Protein AF-A0A930G093-F1 (afdb_monomer)

pLDDT: mean 71.07, std 11.12, range [50.81, 86.88]

Mean predicted aligned error: 11.54 Å

Structure (mmCIF, N/CA/C/O backbone):
data_AF-A0A930G093-F1
#
_entry.id   AF-A0A930G093-F1
#
loop_
_atom_site.group_PDB
_atom_site.id
_atom_site.type_symbol
_atom_site.label_atom_id
_atom_site.label_alt_id
_atom_site.label_comp_id
_atom_site.label_asym_id
_atom_site.label_entity_id
_atom_site.label_seq_id
_atom_site.pdbx_PDB_ins_code
_atom_site.Cartn_x
_atom_site.Cartn_y
_atom_site.Cartn_z
_atom_site.occupancy
_atom_site.B_iso_or_equiv
_atom_site.auth_seq_id
_atom_site.auth_comp_id
_atom_site.auth_asym_id
_atom_site.auth_atom_id
_atom_site.pdbx_PDB_model_num
ATOM 1 N N . GLY A 1 1 ? -12.546 11.009 20.241 1.00 63.41 1 GLY A N 1
ATOM 2 C CA . GLY A 1 1 ? -11.153 11.482 20.346 1.00 63.41 1 GLY A CA 1
ATOM 3 C C . GLY A 1 1 ? -10.188 10.432 19.838 1.00 63.41 1 GLY A C 1
ATOM 4 O O . GLY A 1 1 ? -9.848 10.467 18.667 1.00 63.41 1 GLY A O 1
ATOM 5 N N . MET A 1 2 ? -9.828 9.462 20.686 1.00 77.56 2 MET A N 1
ATOM 6 C CA . MET A 1 2 ? -8.779 8.466 20.400 1.00 77.56 2 MET A CA 1
ATOM 7 C C . MET A 1 2 ? -9.031 7.590 19.159 1.00 77.56 2 MET A C 1
ATOM 9 O O . MET A 1 2 ? -8.101 7.290 18.422 1.00 77.56 2 MET A O 1
ATOM 13 N N . SER A 1 3 ? -10.282 7.200 18.886 1.00 74.25 3 SER A N 1
ATOM 14 C CA . SER A 1 3 ? -10.604 6.393 17.695 1.00 74.25 3 SER A CA 1
ATOM 15 C C . SER A 1 3 ? -10.299 7.147 16.395 1.00 74.25 3 SER A C 1
ATOM 17 O O . SER A 1 3 ? -9.597 6.628 15.537 1.00 74.25 3 SER A O 1
ATOM 19 N N . THR A 1 4 ? -10.733 8.405 16.285 1.00 79.50 4 THR A N 1
ATOM 20 C CA . THR A 1 4 ? -10.507 9.233 15.093 1.00 79.50 4 THR A CA 1
ATOM 21 C C . THR A 1 4 ? -9.023 9.522 14.859 1.00 79.50 4 THR A C 1
ATOM 23 O O . THR A 1 4 ? -8.578 9.522 13.714 1.00 79.50 4 THR A O 1
ATOM 26 N N . SER A 1 5 ? -8.236 9.728 15.922 1.00 80.25 5 SER A N 1
ATOM 27 C CA . SER A 1 5 ? -6.788 9.936 15.792 1.00 80.25 5 SER A CA 1
ATOM 28 C C . SER A 1 5 ? -6.061 8.679 15.314 1.00 80.25 5 SER A C 1
ATOM 30 O O . SER A 1 5 ? -5.183 8.787 14.462 1.00 80.25 5 SER A O 1
ATOM 32 N N . VAL A 1 6 ? -6.453 7.494 15.797 1.00 83.88 6 VAL A N 1
ATOM 33 C CA . VAL A 1 6 ? -5.886 6.216 15.332 1.00 83.88 6 VAL A CA 1
ATOM 34 C C . VAL A 1 6 ? -6.216 5.985 13.856 1.00 83.88 6 VAL A C 1
ATOM 36 O O . VAL A 1 6 ? -5.322 5.641 13.084 1.00 83.88 6 VAL A O 1
ATOM 39 N N . THR A 1 7 ? -7.457 6.253 13.435 1.00 83.19 7 THR A N 1
ATOM 40 C CA . THR A 1 7 ? -7.843 6.157 12.019 1.00 83.19 7 THR A CA 1
ATOM 41 C C . THR A 1 7 ? -7.013 7.098 11.144 1.00 83.19 7 THR A C 1
ATOM 43 O O . THR A 1 7 ? -6.505 6.680 10.107 1.00 83.19 7 THR A O 1
ATOM 46 N N . ASN A 1 8 ? -6.811 8.344 11.586 1.00 86.62 8 ASN A N 1
ATOM 47 C CA . ASN A 1 8 ? -6.033 9.331 10.838 1.00 86.62 8 ASN A CA 1
ATOM 48 C C . ASN A 1 8 ? -4.553 8.925 10.700 1.00 86.62 8 ASN A C 1
ATOM 50 O O . ASN A 1 8 ? -3.975 8.998 9.614 1.00 86.62 8 ASN A O 1
ATOM 54 N N . MET A 1 9 ? -3.940 8.435 11.783 1.00 86.62 9 MET A N 1
ATOM 55 C CA . MET A 1 9 ? -2.570 7.909 11.744 1.00 86.62 9 MET A CA 1
ATOM 56 C C . MET A 1 9 ? -2.444 6.724 10.781 1.00 86.62 9 MET A C 1
ATOM 58 O O . MET A 1 9 ? -1.468 6.648 10.036 1.00 86.62 9 MET A O 1
ATOM 62 N N . GLY A 1 10 ? -3.446 5.841 10.751 1.00 83.81 10 GLY A N 1
ATOM 63 C CA . GLY A 1 10 ? -3.500 4.716 9.819 1.00 83.81 10 GLY A CA 1
ATOM 64 C C . GLY A 1 10 ? -3.466 5.157 8.355 1.00 83.81 10 GLY A C 1
ATOM 65 O O . GLY A 1 10 ? -2.674 4.621 7.580 1.00 83.81 10 GLY A O 1
ATOM 66 N N . SER A 1 11 ? -4.250 6.173 7.976 1.00 80.69 11 SER A N 1
ATOM 67 C CA . SER A 1 11 ? -4.243 6.702 6.603 1.00 80.69 11 SER A CA 1
ATOM 68 C C . SER A 1 11 ? -2.904 7.328 6.204 1.00 80.69 11 SER A C 1
ATOM 70 O O . SER A 1 11 ? -2.441 7.109 5.085 1.00 80.69 11 SER A O 1
ATOM 72 N N . PHE A 1 12 ? -2.245 8.053 7.113 1.00 86.75 12 PHE A N 1
ATOM 73 C CA . PHE A 1 12 ? -0.923 8.624 6.837 1.00 86.75 12 PHE A CA 1
ATOM 74 C C . PHE A 1 12 ? 0.157 7.554 6.714 1.00 86.75 12 PHE A C 1
ATOM 76 O O . PHE A 1 12 ? 0.982 7.623 5.806 1.00 86.75 12 PHE A O 1
ATOM 83 N N . LEU A 1 13 ? 0.135 6.543 7.584 1.00 86.88 13 LEU A N 1
ATOM 84 C CA . LEU A 1 13 ? 1.065 5.422 7.506 1.00 86.88 13 LEU A CA 1
ATOM 85 C C . LEU A 1 13 ? 0.875 4.637 6.202 1.00 86.88 13 LEU A C 1
ATOM 87 O O . LEU A 1 13 ? 1.854 4.314 5.533 1.00 86.88 13 LEU A O 1
ATOM 91 N N . ALA A 1 14 ? -0.374 4.384 5.803 1.00 82.94 14 ALA A N 1
ATOM 92 C CA . ALA A 1 14 ? -0.682 3.722 4.541 1.00 82.94 14 ALA A CA 1
ATOM 93 C C . ALA A 1 14 ? -0.158 4.520 3.336 1.00 82.94 14 ALA A C 1
ATOM 95 O O . ALA A 1 14 ? 0.473 3.941 2.455 1.00 82.94 14 ALA A O 1
ATOM 96 N N . ALA A 1 15 ? -0.344 5.845 3.316 1.00 82.50 15 ALA A N 1
ATOM 97 C CA . ALA A 1 15 ? 0.201 6.707 2.267 1.00 82.50 15 ALA A CA 1
ATOM 98 C C . ALA A 1 15 ? 1.742 6.720 2.259 1.00 82.50 15 ALA A C 1
ATOM 100 O O . ALA A 1 15 ? 2.358 6.645 1.195 1.00 82.50 15 ALA A O 1
ATOM 101 N N . ALA A 1 16 ? 2.367 6.749 3.439 1.00 85.56 16 ALA A N 1
ATOM 102 C CA . ALA A 1 16 ? 3.819 6.725 3.581 1.00 85.56 16 ALA A CA 1
ATOM 103 C C . ALA A 1 16 ? 4.437 5.401 3.109 1.00 85.56 16 ALA A C 1
ATOM 105 O O . ALA A 1 16 ? 5.535 5.414 2.564 1.00 85.56 16 ALA A O 1
ATOM 106 N N . ILE A 1 17 ? 3.741 4.272 3.284 1.00 83.38 17 ILE A N 1
ATOM 107 C CA . ILE A 1 17 ? 4.167 2.957 2.775 1.00 83.38 17 ILE A CA 1
ATOM 108 C C . ILE A 1 17 ? 3.830 2.808 1.284 1.00 83.38 17 ILE A C 1
ATOM 110 O O . ILE A 1 17 ? 4.573 2.167 0.542 1.00 83.38 17 ILE A O 1
ATOM 114 N N . PHE A 1 18 ? 2.749 3.431 0.811 1.00 80.38 18 PHE A N 1
ATOM 115 C CA . PHE A 1 18 ? 2.349 3.381 -0.594 1.00 80.38 18 PHE A CA 1
ATOM 116 C C . PHE A 1 18 ? 3.440 3.917 -1.521 1.00 80.38 18 PHE A C 1
ATOM 118 O O . PHE A 1 18 ? 3.795 3.259 -2.498 1.00 80.38 18 PHE A O 1
ATOM 125 N N . GLN A 1 19 ? 4.005 5.080 -1.194 1.00 78.88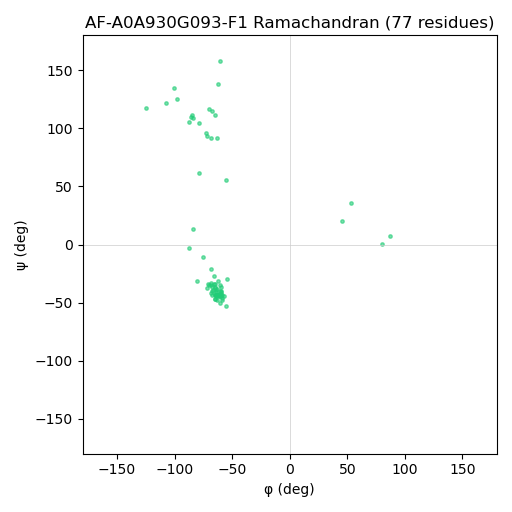 19 GLN A N 1
ATOM 126 C CA . GLN A 1 19 ? 5.037 5.715 -2.016 1.00 78.88 19 GLN A CA 1
ATOM 127 C C . GLN A 1 19 ? 6.264 4.814 -2.293 1.00 78.88 19 GLN A C 1
ATOM 129 O O . GLN A 1 19 ? 6.586 4.623 -3.468 1.00 78.88 19 GLN A O 1
ATOM 134 N N . PRO A 1 20 ? 6.943 4.219 -1.290 1.00 81.06 20 PRO A N 1
ATOM 135 C CA . PRO A 1 20 ? 8.091 3.347 -1.524 1.00 81.06 20 PRO A CA 1
ATOM 136 C C . PRO A 1 20 ? 7.710 2.026 -2.199 1.00 81.06 20 PRO A C 1
ATOM 138 O O . PRO A 1 20 ? 8.472 1.547 -3.033 1.00 81.06 20 PRO A O 1
ATOM 141 N N . VAL A 1 21 ? 6.539 1.449 -1.903 1.00 79.19 21 VAL A N 1
ATOM 142 C CA . VAL A 1 21 ? 6.099 0.190 -2.535 1.00 79.19 21 VAL A CA 1
ATOM 143 C C . VAL A 1 21 ? 5.823 0.389 -4.025 1.00 79.19 21 VAL A C 1
ATOM 145 O O . VAL A 1 21 ? 6.265 -0.418 -4.843 1.00 79.19 21 VAL A O 1
ATOM 148 N N . VAL A 1 22 ? 5.149 1.480 -4.401 1.00 75.19 22 VAL A N 1
ATOM 149 C CA . VAL A 1 22 ? 4.942 1.828 -5.816 1.00 75.19 22 VAL A CA 1
ATOM 150 C C . VAL A 1 22 ? 6.280 2.083 -6.503 1.00 75.19 22 VAL A C 1
ATOM 152 O O . VAL A 1 22 ? 6.510 1.552 -7.588 1.00 75.19 22 VAL A O 1
ATOM 155 N N . GLY A 1 23 ? 7.183 2.828 -5.856 1.00 72.81 23 GLY A N 1
ATOM 156 C CA . GLY A 1 23 ? 8.530 3.067 -6.374 1.00 72.81 23 GLY A CA 1
ATOM 157 C C . GLY A 1 23 ? 9.305 1.771 -6.622 1.00 72.81 23 GLY A C 1
ATOM 158 O O . GLY A 1 23 ? 9.887 1.604 -7.690 1.00 72.81 23 GLY A O 1
ATOM 159 N N . TRP A 1 24 ? 9.246 0.821 -5.686 1.00 74.12 24 TRP A N 1
ATOM 160 C CA . TRP A 1 24 ? 9.929 -0.468 -5.802 1.00 74.12 24 TRP A CA 1
ATOM 161 C C . TRP A 1 24 ? 9.357 -1.348 -6.919 1.00 74.12 24 TRP A C 1
ATOM 163 O O . TRP A 1 24 ? 10.113 -1.965 -7.665 1.00 74.12 24 TRP A O 1
ATOM 173 N N . VAL A 1 25 ? 8.033 -1.369 -7.102 1.00 68.88 25 VAL A N 1
ATOM 174 C CA . VAL A 1 25 ? 7.409 -2.130 -8.198 1.00 68.88 25 VAL A CA 1
ATOM 175 C C . VAL A 1 25 ? 7.681 -1.501 -9.562 1.00 68.88 25 VAL A C 1
ATOM 177 O O . VAL A 1 25 ? 7.876 -2.223 -10.541 1.00 68.88 25 VAL A O 1
ATOM 180 N N . MET A 1 26 ? 7.758 -0.173 -9.639 1.00 67.25 26 MET A N 1
ATOM 181 C C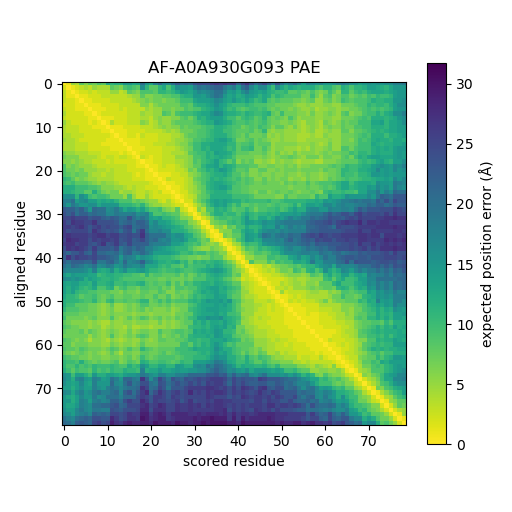A . MET A 1 26 ? 8.213 0.497 -10.857 1.00 67.25 26 MET A CA 1
ATOM 182 C C . MET A 1 26 ? 9.685 0.182 -11.162 1.00 67.25 26 MET A C 1
ATOM 184 O O . MET A 1 26 ? 10.023 -0.000 -12.329 1.00 67.25 26 MET A O 1
ATOM 188 N N . ASP A 1 27 ? 10.539 0.061 -10.141 1.00 68.31 27 ASP A N 1
ATOM 189 C CA . ASP A 1 27 ? 11.951 -0.327 -10.291 1.00 68.31 27 ASP A CA 1
ATOM 190 C C . ASP A 1 27 ? 12.107 -1.807 -10.703 1.00 68.31 27 ASP A C 1
ATOM 192 O O . ASP A 1 27 ? 12.948 -2.129 -11.532 1.00 68.31 27 ASP A O 1
ATOM 196 N N . LEU A 1 28 ? 11.239 -2.708 -10.226 1.00 63.62 28 LEU A N 1
ATOM 197 C CA . LEU A 1 28 ? 11.177 -4.114 -10.670 1.00 63.62 28 LEU A CA 1
ATOM 198 C C . LEU A 1 28 ? 10.680 -4.264 -12.118 1.00 63.62 28 LEU A C 1
ATOM 200 O O . LEU A 1 28 ? 11.090 -5.180 -12.831 1.00 63.62 28 LEU A O 1
ATOM 204 N N . GLY A 1 29 ? 9.782 -3.378 -12.556 1.00 61.03 29 GLY A N 1
ATOM 205 C CA . GLY A 1 29 ? 9.306 -3.314 -13.941 1.00 61.03 29 GLY A CA 1
ATOM 206 C C . GLY A 1 29 ? 10.316 -2.688 -14.906 1.00 61.03 29 GLY A C 1
ATOM 207 O O . GLY A 1 29 ? 10.132 -2.764 -16.124 1.00 61.03 29 GLY A O 1
ATOM 208 N N . TRP A 1 30 ? 11.381 -2.078 -14.386 1.00 57.66 30 TRP A N 1
ATOM 209 C CA . TRP A 1 30 ? 12.419 -1.45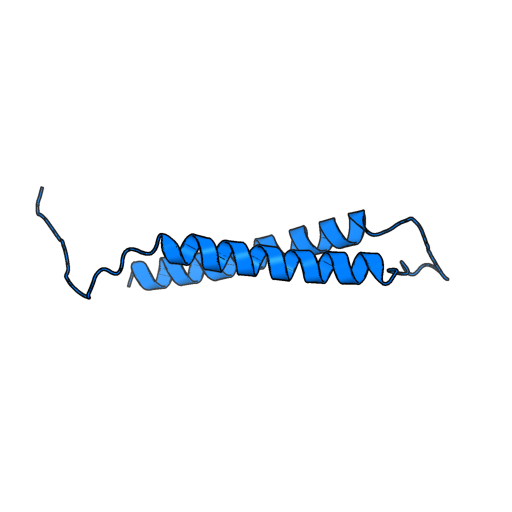2 -15.183 1.00 57.66 30 TRP A CA 1
ATOM 210 C C . TRP A 1 30 ? 13.374 -2.517 -15.738 1.00 57.66 30 TRP A C 1
ATOM 212 O O . TRP A 1 30 ? 14.227 -3.062 -15.045 1.00 57.66 30 TRP A O 1
ATOM 222 N N . LYS A 1 31 ? 13.234 -2.817 -17.032 1.00 57.31 31 LYS A N 1
ATOM 223 C CA . LYS A 1 31 ? 14.046 -3.814 -17.753 1.00 57.31 31 LYS A CA 1
ATOM 224 C C . LYS A 1 31 ? 15.393 -3.287 -18.272 1.00 57.31 31 LYS A C 1
ATOM 226 O O . LYS A 1 31 ? 16.029 -3.948 -19.085 1.00 57.31 31 LYS A O 1
ATOM 231 N N . GLY A 1 32 ? 15.836 -2.118 -17.809 1.00 56.34 32 GLY A N 1
ATOM 232 C CA . GLY A 1 32 ? 17.108 -1.520 -18.226 1.00 56.34 32 GLY A CA 1
ATOM 233 C C . GLY A 1 32 ? 17.044 -0.662 -1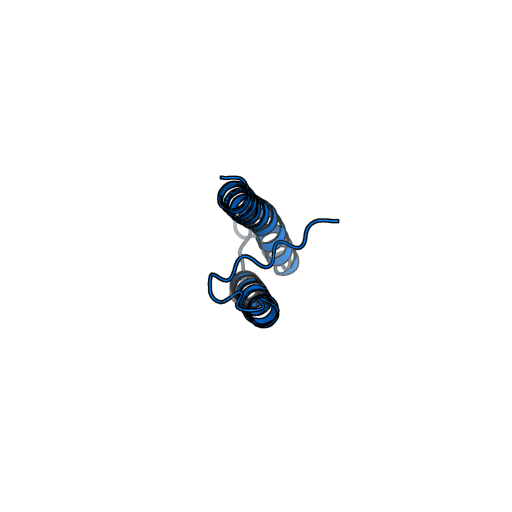9.494 1.00 56.34 32 GLY A C 1
ATOM 234 O O . GLY A 1 32 ? 18.087 -0.192 -19.941 1.00 56.34 32 GLY A O 1
ATOM 235 N N . ASP A 1 33 ? 15.854 -0.391 -20.042 1.00 50.81 33 ASP A N 1
ATOM 236 C CA . ASP A 1 33 ? 15.705 0.582 -21.127 1.00 50.81 33 ASP A CA 1
ATOM 237 C C . ASP A 1 33 ? 15.939 2.008 -20.602 1.00 50.81 33 ASP A C 1
ATOM 239 O O . ASP A 1 33 ? 15.228 2.528 -19.730 1.00 50.81 33 ASP A O 1
ATOM 243 N N . MET A 1 34 ? 16.990 2.637 -21.126 1.00 53.97 34 MET A N 1
ATOM 244 C CA . MET A 1 34 ? 17.345 4.030 -20.882 1.00 53.97 34 MET A CA 1
ATOM 245 C C . MET A 1 34 ? 17.459 4.746 -22.223 1.00 53.97 34 MET A C 1
ATOM 247 O O . MET A 1 34 ? 18.336 4.435 -23.026 1.00 53.97 34 MET A O 1
ATOM 251 N N . VAL A 1 35 ? 16.604 5.743 -22.448 1.00 52.38 35 VAL A N 1
ATOM 252 C CA . VAL A 1 35 ? 16.728 6.653 -23.592 1.00 52.38 35 VAL A CA 1
ATOM 253 C C . VAL A 1 35 ? 17.204 7.994 -23.056 1.00 52.38 35 VAL A C 1
ATOM 255 O O . VAL A 1 35 ? 16.563 8.590 -22.194 1.00 52.38 35 VAL A O 1
ATOM 258 N N . ALA A 1 36 ? 18.354 8.458 -23.552 1.00 54.53 36 ALA A N 1
ATOM 259 C CA . ALA A 1 36 ? 18.915 9.777 -23.247 1.00 54.53 36 ALA A CA 1
ATOM 260 C C . ALA A 1 36 ? 19.055 10.095 -21.737 1.00 54.53 36 ALA A C 1
ATOM 262 O O . ALA A 1 36 ? 18.851 11.228 -21.313 1.00 54.53 36 ALA A O 1
ATOM 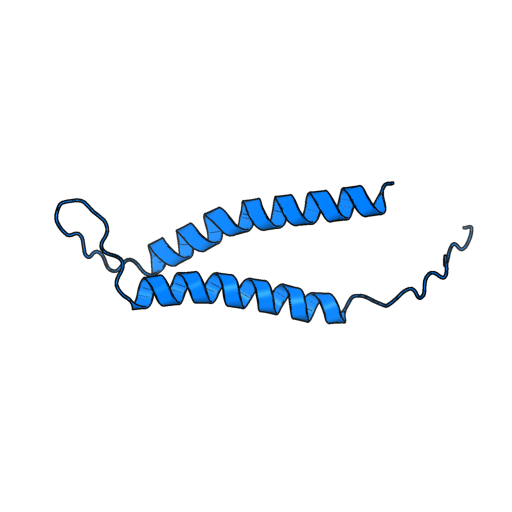263 N N . GLY A 1 37 ? 19.391 9.095 -20.910 1.00 56.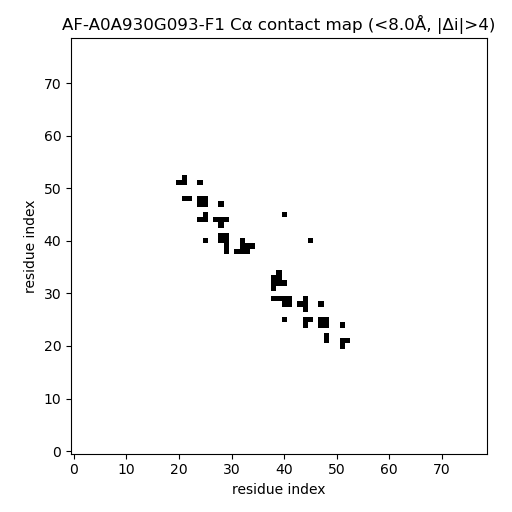72 37 GLY A N 1
ATOM 264 C CA . GLY A 1 37 ? 19.581 9.272 -19.462 1.00 56.72 37 GLY A CA 1
ATOM 265 C C . GLY A 1 37 ? 18.289 9.318 -18.636 1.00 56.72 37 GLY A C 1
ATOM 266 O O . GLY A 1 37 ? 18.363 9.422 -17.413 1.00 56.72 37 GLY A O 1
ATOM 267 N N . ALA A 1 38 ? 17.118 9.189 -19.268 1.00 54.22 38 ALA A N 1
ATOM 268 C CA . ALA A 1 38 ? 15.838 9.015 -18.591 1.00 54.22 38 ALA A CA 1
ATOM 269 C C . ALA A 1 38 ? 15.426 7.533 -18.608 1.00 54.22 38 ALA A C 1
ATOM 271 O O . ALA A 1 38 ? 15.513 6.857 -19.638 1.00 54.22 38 ALA A O 1
ATOM 272 N N . ARG A 1 39 ? 14.972 7.018 -17.457 1.00 56.50 39 ARG A N 1
ATOM 273 C CA . ARG A 1 39 ? 14.414 5.662 -17.348 1.00 56.50 39 ARG A CA 1
ATOM 274 C C . ARG A 1 39 ? 13.129 5.608 -18.174 1.00 56.50 39 ARG A C 1
ATOM 276 O O . ARG A 1 39 ? 12.150 6.267 -17.821 1.00 56.50 39 ARG A O 1
ATOM 283 N N . VAL A 1 40 ? 13.136 4.863 -19.276 1.00 57.41 40 VAL A N 1
ATOM 284 C CA . VAL A 1 40 ? 11.928 4.664 -20.081 1.00 57.41 40 VAL A CA 1
ATOM 285 C C . VAL A 1 40 ? 11.159 3.512 -19.460 1.00 57.41 40 VAL A C 1
ATOM 287 O O . VAL A 1 40 ? 11.600 2.366 -19.456 1.00 57.41 40 VAL A O 1
ATOM 290 N N . TYR A 1 41 ? 10.014 3.844 -18.878 1.00 57.59 41 TYR A N 1
ATOM 291 C CA . TYR A 1 41 ? 9.102 2.862 -18.321 1.00 57.59 41 TYR A CA 1
ATOM 292 C C . TYR A 1 41 ? 8.211 2.334 -19.444 1.00 57.59 41 TYR A C 1
ATOM 294 O O . TYR A 1 41 ? 7.353 3.050 -19.956 1.00 57.59 41 TYR A O 1
ATOM 302 N N . ASP A 1 42 ? 8.433 1.080 -19.830 1.00 60.88 42 ASP A N 1
ATOM 303 C CA . ASP A 1 42 ? 7.565 0.359 -20.758 1.00 60.88 42 ASP A CA 1
ATOM 304 C C . ASP A 1 42 ? 6.135 0.237 -20.187 1.00 60.88 42 ASP A C 1
ATOM 306 O O . ASP A 1 42 ? 5.914 0.295 -18.969 1.00 60.88 42 ASP A O 1
ATOM 310 N N . LEU A 1 43 ? 5.141 0.031 -21.054 1.00 61.56 43 LEU A N 1
ATOM 311 C CA . LEU A 1 43 ? 3.722 -0.078 -20.689 1.00 61.56 43 LEU A CA 1
ATOM 312 C C . LEU A 1 43 ? 3.487 -1.153 -19.606 1.00 61.56 43 LEU A C 1
ATOM 314 O O . LEU A 1 43 ? 2.582 -1.036 -18.777 1.00 61.56 43 LEU A O 1
ATOM 318 N N . ALA A 1 44 ? 4.330 -2.190 -19.586 1.00 62.72 44 ALA A N 1
ATOM 319 C CA . ALA A 1 44 ? 4.338 -3.236 -18.570 1.00 62.72 44 ALA A CA 1
ATOM 320 C C . ALA A 1 44 ? 4.678 -2.714 -17.158 1.00 62.72 44 ALA A C 1
ATOM 322 O O . ALA A 1 44 ? 4.047 -3.139 -16.189 1.00 62.72 44 ALA A O 1
ATOM 323 N N . ALA A 1 45 ? 5.611 -1.766 -17.029 1.00 64.88 45 ALA A N 1
ATOM 324 C CA . ALA A 1 45 ? 5.980 -1.160 -15.748 1.00 64.88 45 ALA A CA 1
ATOM 325 C C . ALA A 1 45 ? 4.878 -0.224 -15.226 1.00 64.88 45 ALA A C 1
ATOM 327 O O . ALA A 1 45 ? 4.569 -0.222 -14.033 1.00 64.88 45 ALA A O 1
ATOM 328 N N . TRP A 1 46 ? 4.212 0.505 -16.128 1.00 64.88 46 TRP A N 1
ATOM 329 C CA . TRP A 1 46 ? 3.053 1.333 -15.782 1.00 64.88 46 TRP A CA 1
ATOM 330 C C . TRP A 1 46 ? 1.867 0.483 -15.302 1.00 64.88 46 TRP A C 1
ATOM 332 O O . TRP A 1 46 ? 1.258 0.776 -14.270 1.00 64.88 46 TRP A O 1
ATOM 342 N N . ARG A 1 47 ? 1.596 -0.644 -15.981 1.00 69.00 47 ARG A N 1
ATOM 343 C CA . ARG A 1 47 ? 0.627 -1.655 -15.516 1.00 69.00 47 ARG A CA 1
ATOM 344 C C . ARG A 1 47 ? 1.022 -2.252 -14.162 1.00 69.00 47 ARG A C 1
ATOM 346 O O . ARG A 1 47 ? 0.134 -2.523 -13.360 1.00 69.00 47 ARG A O 1
ATOM 353 N N . GLY A 1 48 ? 2.319 -2.412 -13.889 1.00 68.56 48 GLY A N 1
ATOM 354 C CA . GLY A 1 48 ? 2.839 -2.818 -12.580 1.00 68.56 48 GLY A CA 1
ATOM 355 C C . GLY A 1 48 ? 2.468 -1.831 -11.470 1.00 68.56 48 GLY A C 1
ATOM 356 O O . GLY A 1 48 ? 1.887 -2.238 -10.467 1.00 68.56 48 GLY A O 1
ATOM 357 N N . GLY A 1 49 ? 2.705 -0.531 -11.676 1.00 70.69 49 GLY A N 1
ATOM 358 C CA . GLY A 1 49 ? 2.341 0.519 -10.713 1.00 70.69 49 GLY A CA 1
ATOM 359 C C . GLY A 1 49 ? 0.833 0.610 -10.445 1.00 70.69 49 GLY A C 1
ATOM 360 O O . GLY A 1 49 ? 0.406 0.659 -9.289 1.00 70.69 49 GLY A O 1
ATOM 361 N N . VAL A 1 50 ? 0.006 0.542 -11.495 1.00 73.19 50 VAL A N 1
ATOM 362 C CA . VAL A 1 50 ? -1.466 0.480 -11.357 1.00 73.19 50 VAL A CA 1
ATOM 363 C C . VAL A 1 50 ? -1.910 -0.819 -10.667 1.00 73.19 50 VAL A C 1
ATOM 365 O O . VAL A 1 50 ? -2.858 -0.816 -9.876 1.00 73.19 50 VAL A O 1
ATOM 368 N N . GLY A 1 51 ? -1.195 -1.921 -10.902 1.00 75.94 51 GLY A N 1
ATOM 369 C CA . GLY A 1 51 ? -1.383 -3.193 -10.207 1.00 75.94 51 GLY A CA 1
ATOM 370 C C . GLY A 1 51 ? -1.180 -3.082 -8.695 1.00 75.94 51 GLY A C 1
ATOM 371 O O . GLY A 1 51 ? -1.986 -3.625 -7.944 1.00 75.94 51 GLY A O 1
ATOM 372 N N . VAL A 1 52 ? -0.183 -2.319 -8.232 1.00 76.19 52 VAL A N 1
ATOM 373 C CA . VAL A 1 52 ? 0.047 -2.068 -6.794 1.00 76.19 52 VAL A CA 1
ATOM 374 C C . VAL A 1 52 ? -1.103 -1.293 -6.167 1.00 76.19 52 VAL A C 1
ATOM 376 O O . VAL A 1 52 ? -1.597 -1.678 -5.108 1.00 76.19 52 VAL A O 1
ATOM 379 N N . ALA A 1 53 ? -1.554 -0.223 -6.826 1.00 78.25 53 ALA A N 1
ATOM 380 C CA . ALA A 1 53 ? -2.697 0.553 -6.353 1.00 78.25 53 ALA A CA 1
ATOM 381 C C . ALA A 1 53 ? -3.959 -0.320 -6.256 1.00 78.25 53 ALA A C 1
ATOM 383 O O . ALA A 1 53 ? -4.671 -0.283 -5.253 1.00 78.25 53 ALA A O 1
ATOM 384 N N . THR A 1 54 ? -4.182 -1.172 -7.261 1.00 81.75 54 THR A N 1
ATOM 385 C CA . THR A 1 54 ? -5.297 -2.128 -7.281 1.00 81.75 54 THR A CA 1
ATOM 386 C C . THR A 1 54 ? -5.172 -3.163 -6.162 1.00 81.75 54 THR A C 1
ATOM 388 O O . THR A 1 54 ? -6.146 -3.428 -5.463 1.00 81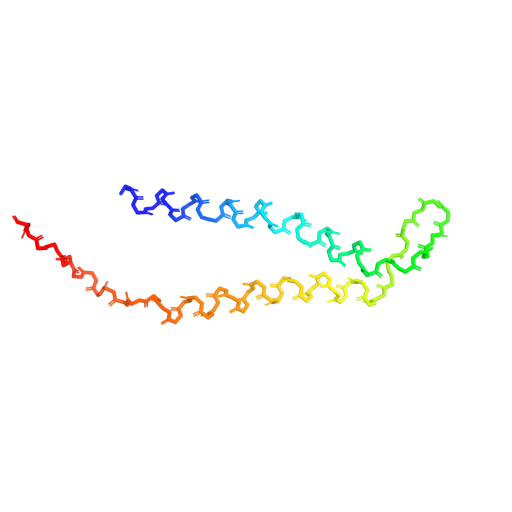.75 54 THR A O 1
ATOM 391 N N . ALA A 1 55 ? -3.978 -3.715 -5.935 1.00 81.88 55 ALA A N 1
ATOM 392 C CA . ALA A 1 55 ? -3.733 -4.690 -4.875 1.00 81.88 55 ALA A CA 1
ATOM 393 C C . ALA A 1 55 ? -3.990 -4.096 -3.483 1.00 81.88 55 ALA A C 1
ATOM 395 O O . ALA A 1 55 ? -4.653 -4.724 -2.662 1.00 81.88 55 ALA A O 1
ATOM 396 N N . LEU A 1 56 ? -3.535 -2.868 -3.227 1.00 82.62 56 LEU A N 1
ATOM 397 C CA . LEU A 1 56 ? -3.785 -2.191 -1.952 1.00 82.62 56 LEU A CA 1
ATOM 398 C C . LEU A 1 56 ? -5.262 -1.848 -1.748 1.00 82.62 56 LEU A C 1
ATOM 400 O O . LEU A 1 56 ? -5.769 -2.000 -0.637 1.00 82.62 56 LEU A O 1
ATOM 404 N N . ALA A 1 57 ? -5.971 -1.464 -2.811 1.00 83.75 57 ALA A N 1
ATOM 405 C CA . ALA A 1 57 ? -7.419 -1.288 -2.754 1.00 83.75 57 ALA A CA 1
ATOM 406 C C . ALA A 1 57 ? -8.137 -2.607 -2.415 1.00 83.75 57 ALA A C 1
ATOM 408 O O . ALA A 1 57 ? -9.015 -2.625 -1.553 1.00 83.75 57 ALA A O 1
ATOM 409 N N . LEU A 1 58 ? -7.726 -3.725 -3.025 1.00 85.19 58 LEU A N 1
ATOM 410 C CA . LEU A 1 58 ? -8.268 -5.051 -2.717 1.00 85.19 58 LEU A CA 1
ATOM 411 C C . LEU A 1 58 ? -7.993 -5.461 -1.268 1.00 85.19 58 LEU A C 1
ATOM 413 O O . LEU A 1 58 ? -8.902 -5.951 -0.602 1.00 85.19 58 LEU A O 1
ATOM 417 N N . VAL A 1 59 ? -6.787 -5.213 -0.749 1.00 84.25 59 VAL A N 1
ATOM 418 C CA . VAL A 1 59 ? -6.467 -5.450 0.669 1.00 84.25 59 VAL A CA 1
ATOM 419 C C . VAL A 1 59 ? -7.387 -4.628 1.570 1.00 84.25 59 VAL A C 1
ATOM 421 O O . VAL A 1 59 ? -7.941 -5.173 2.520 1.00 84.25 59 VAL A O 1
ATOM 424 N N . GLY A 1 60 ? -7.629 -3.353 1.247 1.00 82.31 60 GLY A N 1
ATOM 425 C CA . GLY A 1 60 ? -8.576 -2.514 1.985 1.00 82.31 60 GLY A CA 1
ATOM 426 C C . GLY A 1 60 ? -10.005 -3.072 1.985 1.00 82.31 60 GLY A C 1
ATOM 427 O O . GLY A 1 60 ? -10.666 -3.077 3.026 1.00 82.31 60 GLY A O 1
ATOM 428 N N . ILE A 1 61 ? -10.469 -3.604 0.850 1.00 83.81 61 ILE A N 1
ATOM 429 C CA . ILE A 1 61 ? -11.788 -4.246 0.729 1.00 83.81 61 ILE A CA 1
ATOM 430 C C . ILE A 1 61 ? -11.855 -5.518 1.583 1.00 83.81 61 ILE A C 1
ATOM 432 O O . ILE A 1 61 ? -12.803 -5.692 2.347 1.00 83.81 61 ILE A O 1
ATOM 436 N N . VAL A 1 62 ? -10.839 -6.379 1.508 1.00 85.38 62 VAL A N 1
ATOM 437 C CA . VAL A 1 62 ? -10.775 -7.616 2.303 1.00 85.38 62 VAL A CA 1
ATOM 438 C C . VAL A 1 62 ? -10.723 -7.296 3.798 1.00 85.38 62 VAL A C 1
ATOM 440 O O . VAL A 1 62 ? -11.458 -7.895 4.579 1.00 85.38 62 VAL A O 1
ATOM 443 N N . CYS A 1 63 ? -9.925 -6.308 4.208 1.00 81.69 63 CYS A N 1
ATOM 444 C CA . CYS A 1 63 ? -9.888 -5.849 5.595 1.00 81.69 63 CYS A CA 1
ATOM 445 C C . CYS A 1 63 ? -11.232 -5.269 6.053 1.00 81.69 63 CYS A C 1
ATOM 447 O O . CYS A 1 63 ? -11.589 -5.418 7.220 1.00 81.69 63 CYS A O 1
ATOM 449 N N . SER A 1 64 ? -12.001 -4.658 5.147 1.00 81.19 64 SER A N 1
ATOM 450 C CA . SER A 1 64 ? -13.330 -4.130 5.468 1.00 81.19 64 SER A CA 1
ATOM 451 C C . SER A 1 64 ? -14.326 -5.233 5.830 1.00 81.19 64 SER A C 1
ATOM 453 O O . SER A 1 64 ? -15.214 -4.995 6.641 1.00 81.19 64 SER A O 1
ATOM 455 N N . TRP A 1 65 ? -14.161 -6.461 5.325 1.00 79.88 65 TRP A N 1
ATOM 456 C CA . TRP A 1 65 ? -14.995 -7.599 5.744 1.00 79.88 65 TRP A CA 1
ATOM 457 C C . TRP A 1 65 ? -14.753 -8.041 7.192 1.00 79.88 65 TRP A C 1
ATOM 459 O O . TRP A 1 65 ? -15.628 -8.660 7.793 1.00 79.88 65 TRP A O 1
ATOM 469 N N . TRP A 1 66 ? -13.599 -7.712 7.776 1.00 77.06 66 TRP A N 1
ATOM 470 C CA . TRP A 1 66 ? -13.326 -7.938 9.199 1.00 77.06 66 TRP A CA 1
ATOM 471 C C . TRP A 1 66 ? -13.773 -6.787 10.098 1.00 77.06 66 TRP A C 1
ATOM 473 O O . TRP A 1 66 ? -13.680 -6.899 11.323 1.00 77.06 66 TRP A O 1
ATOM 483 N N . ILE A 1 67 ? -14.294 -5.698 9.526 1.00 73.56 67 ILE A N 1
ATOM 484 C CA . ILE A 1 67 ? -14.916 -4.637 10.311 1.00 73.56 67 ILE A CA 1
ATOM 485 C C . ILE A 1 67 ? -16.258 -5.168 10.816 1.00 73.56 6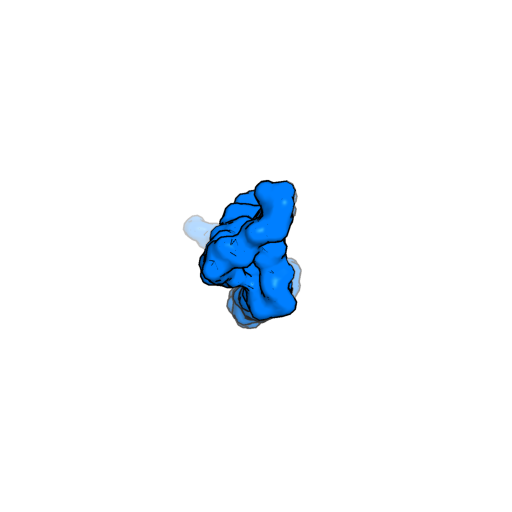7 ILE A C 1
ATOM 487 O O . ILE A 1 67 ? -17.276 -5.147 10.129 1.00 73.56 67 ILE A O 1
ATOM 491 N N . VAL A 1 68 ? -16.247 -5.669 12.050 1.00 65.56 68 VAL A N 1
ATOM 492 C CA . VAL A 1 68 ? -17.465 -6.033 12.767 1.00 65.56 68 VAL A CA 1
ATOM 493 C C . VAL A 1 68 ? -18.222 -4.750 13.069 1.00 65.56 68 VAL A C 1
ATOM 495 O O . VAL A 1 68 ? -17.762 -3.895 13.830 1.00 65.56 68 VAL A O 1
ATOM 498 N N . GLU A 1 69 ? -19.394 -4.621 12.461 1.00 64.62 69 GLU A N 1
ATOM 499 C CA . GLU A 1 69 ? -20.247 -3.454 12.601 1.00 64.62 69 GLU A CA 1
ATOM 500 C C . GLU A 1 69 ? -20.800 -3.381 14.028 1.00 64.62 69 GLU A C 1
ATOM 502 O O . GLU A 1 69 ? -21.830 -3.954 14.398 1.00 64.62 69 GLU A O 1
ATOM 507 N N . THR A 1 70 ? -20.066 -2.675 14.880 1.00 62.31 70 THR A N 1
ATOM 508 C CA . THR A 1 70 ? -20.537 -2.292 16.202 1.00 62.31 70 THR A CA 1
ATOM 509 C C . THR A 1 70 ? -21.595 -1.218 15.972 1.00 62.31 70 THR A C 1
ATOM 511 O O . THR A 1 70 ? -21.260 -0.057 15.791 1.00 62.31 70 THR A O 1
ATOM 514 N N . ARG A 1 71 ? -22.876 -1.617 15.885 1.00 61.28 71 ARG A N 1
ATOM 515 C CA . ARG A 1 71 ? -24.085 -0.786 15.634 1.00 61.28 71 ARG A CA 1
ATOM 516 C C . ARG A 1 71 ? -24.274 0.385 16.622 1.00 61.28 71 ARG A C 1
ATOM 518 O O . ARG A 1 71 ? -25.270 0.427 17.341 1.00 61.28 71 ARG A O 1
ATOM 525 N N . CYS A 1 72 ? -23.288 1.264 16.766 1.00 53.91 72 CYS A N 1
ATOM 526 C CA . CYS A 1 72 ? -23.174 2.289 17.804 1.00 53.91 72 CYS A CA 1
ATOM 527 C C . CYS A 1 72 ? -23.485 1.783 19.230 1.00 53.91 72 CYS A C 1
ATOM 529 O O . CYS A 1 72 ? -23.774 2.574 20.124 1.00 53.91 72 CYS A O 1
ATOM 531 N N . ARG A 1 73 ? -23.425 0.464 19.475 1.00 53.97 73 ARG A N 1
ATOM 532 C CA . ARG A 1 73 ? -23.593 -0.121 20.807 1.00 53.97 73 ARG A CA 1
ATOM 533 C C . ARG A 1 73 ? -22.232 -0.150 21.471 1.00 53.97 73 ARG A C 1
ATOM 535 O O . ARG A 1 73 ? -21.393 -0.981 21.135 1.00 53.97 73 ARG A O 1
ATOM 542 N N . ASN A 1 74 ? -22.044 0.758 22.422 1.00 56.44 74 ASN A N 1
ATOM 543 C CA . ASN A 1 74 ? -20.906 0.754 23.326 1.00 56.44 74 ASN A CA 1
ATOM 544 C C . ASN A 1 74 ? -20.939 -0.523 24.187 1.00 56.44 74 ASN A C 1
ATOM 546 O O . ASN A 1 74 ? -21.587 -0.567 25.230 1.00 56.44 74 ASN A O 1
ATOM 550 N N . ILE A 1 75 ? -20.273 -1.583 23.730 1.00 61.53 75 ILE A N 1
ATOM 551 C CA . ILE A 1 75 ? -20.023 -2.810 24.497 1.00 61.53 75 ILE A CA 1
ATOM 552 C C . ILE A 1 75 ? -18.864 -2.575 25.472 1.00 61.53 75 ILE A C 1
ATOM 554 O O . ILE A 1 75 ? -17.819 -3.213 25.395 1.00 61.53 75 ILE A O 1
ATOM 558 N N . TRP A 1 76 ? -19.043 -1.630 26.390 1.00 59.38 76 TRP A N 1
ATOM 559 C CA . TRP A 1 76 ? -18.154 -1.479 27.534 1.00 59.38 76 TRP A CA 1
ATOM 560 C C . TRP A 1 76 ? -18.642 -2.423 28.635 1.00 59.38 76 TRP A C 1
ATOM 562 O O . TRP A 1 76 ? -19.725 -2.229 29.188 1.00 59.38 76 TRP A O 1
ATOM 572 N N . LYS A 1 77 ? -17.881 -3.485 28.915 1.00 61.78 77 LYS A N 1
ATOM 573 C CA . LYS A 1 77 ? -18.044 -4.269 30.144 1.00 61.78 77 LYS A CA 1
ATOM 574 C C . LYS A 1 77 ? -16.992 -3.786 31.146 1.00 61.78 77 LYS A C 1
ATOM 576 O O . LYS A 1 77 ? -15.816 -3.797 30.781 1.00 61.78 77 LYS A O 1
ATOM 581 N N . PRO A 1 78 ? -17.378 -3.367 32.363 1.00 60.00 78 PRO A N 1
ATOM 582 C CA . PRO A 1 78 ? -16.409 -3.169 33.431 1.00 60.00 78 PRO A CA 1
ATOM 583 C C . PRO A 1 78 ? -15.734 -4.509 33.749 1.00 60.00 78 PRO A C 1
ATOM 585 O O . PRO A 1 78 ? -16.398 -5.551 33.732 1.00 60.00 78 PRO A O 1
ATOM 588 N N . ALA A 1 79 ? -14.418 -4.456 33.957 1.00 58.84 79 ALA A N 1
ATOM 589 C CA . ALA A 1 79 ? -13.626 -5.553 34.505 1.00 58.84 79 ALA A CA 1
ATOM 590 C C . ALA A 1 79 ? -13.895 -5.708 36.006 1.00 58.84 79 ALA A C 1
ATOM 592 O O . ALA A 1 79 ? -14.153 -4.667 36.656 1.00 58.84 79 ALA A O 1
#

Radius of gyration: 19.46 Å; Cα contacts (8 Å, |Δi|>4): 33; chains: 1; bounding box: 44×19×58 Å

Organism: NCBI:txid73030

Nearest PDB structures (foldseek):
  5t59-assembly1_A  TM=5.963E-01  e=9.785E+00  Kluyveromyces lactis NRRL Y-1140

Solvent-accessible surface area (backbone atoms only — not comparable to full-atom values): 4754 Å² total; per-residue (Å²): 111,72,67,62,53,53,54,53,51,49,54,52,52,51,53,62,51,45,55,58,53,39,50,51,40,37,56,70,43,49,86,76,52,61,58,95,88,41,81,52,73,49,74,69,14,55,51,39,36,53,46,48,57,50,50,54,51,48,50,53,54,59,54,52,72,69,58,74,82,64,79,84,60,83,84,78,74,87,131

InterPro domains:
  IPR036259 MFS transporter superfamily [SSF103473] (2-71)

Secondary structure (DSSP, 8-state):
-HHHHHHHHHHHHHHHHHHHHHHHHHHHT--S-EETTEE---HHHHHHHHHHHHHHHHHHHHHHHT-----S-------

Sequence (7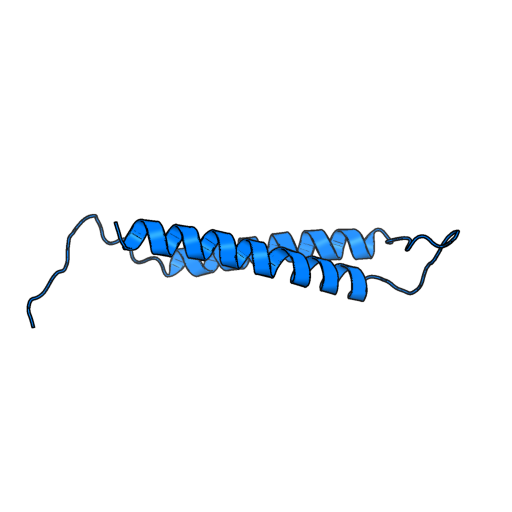9 aa):
GMSTSVTNMGSFLAAAIFQPVVGWVMDLGWKGDMVAGARVYDLAAWRGGVGVATALALVGIVCSWWIVETRCRNIWKPA

Foldseek 3Di:
DVVVVVVVVVVVVCVVVLVVVLVVLLVVQQPPDDDPNDRDRDPSSVVSSVVSVVVVVVVVVVVVVVPDPPVPDPPDDDD